Protein AF-R9MEB5-F1 (afdb_monomer_lite)

Radius of gyration: 12.75 Å; chains: 1; bounding box: 29×31×32 Å

Sequence (105 aa):
MLRESNRVEFKTTLNDKLEKEIVAFLNNHEGGVIYIGIDDAGHSVENPDMDSMQLKIADRIKNNILPSAVFQKDTCNITKCFVSPTGSYFCTTENLLSGAWTGIE

Secondary structure (DSSP, 8-state):
----BTTEEEESS--HHHHHHHHHHHTSTT-EEEEESB-TTSPBPP-TTHHHHHHHHHHHIIIII-TT-EE---S-SEEEEEE-TTS-EEEEEE-TTS-------

pLDDT: mean 73.43, std 13.03, range [31.3, 86.88]

Foldseek 3Di:
DDADDLAEEEEQADDPVVQVSQVSQLVDQARHKYKYQADNVGDGHDDPCQVVRLVVVVCCCCPPPAVQEDRDDDPARMKMWTRHNVSYIYIDGDHPVPPDPPDDD

Structure (mmCIF, N/CA/C/O backbone):
data_AF-R9MEB5-F1
#
_entry.id   AF-R9MEB5-F1
#
loop_
_atom_site.group_PDB
_atom_site.id
_atom_site.type_symbol
_atom_site.label_atom_id
_atom_site.label_alt_id
_atom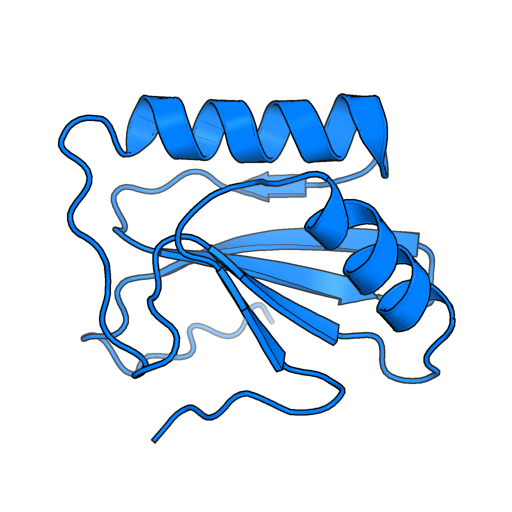_site.label_comp_id
_atom_site.label_asym_id
_atom_site.label_entity_id
_atom_site.label_seq_id
_atom_site.pdbx_PDB_ins_code
_atom_site.Cartn_x
_atom_site.Cartn_y
_atom_site.Cartn_z
_atom_site.occupancy
_atom_site.B_iso_or_equiv
_atom_site.auth_seq_id
_atom_site.auth_comp_id
_atom_site.auth_asym_id
_atom_site.auth_atom_id
_atom_site.pdbx_PDB_model_num
ATOM 1 N N . MET A 1 1 ? 6.631 -20.315 5.065 1.00 50.69 1 MET A N 1
ATOM 2 C CA . MET A 1 1 ? 5.962 -19.934 3.804 1.00 50.69 1 MET A CA 1
ATOM 3 C C . MET A 1 1 ? 4.938 -18.871 4.138 1.00 50.69 1 MET A C 1
ATOM 5 O O . MET A 1 1 ? 4.062 -19.146 4.948 1.00 50.69 1 MET A O 1
ATOM 9 N N . LEU A 1 2 ? 5.102 -17.670 3.591 1.00 62.66 2 LEU A N 1
ATOM 10 C CA . LEU A 1 2 ? 4.090 -16.617 3.645 1.00 62.66 2 LEU A CA 1
ATOM 11 C C . LEU A 1 2 ? 2.905 -17.062 2.772 1.00 62.66 2 LEU A C 1
ATOM 13 O O . LEU A 1 2 ? 3.115 -17.594 1.686 1.00 62.66 2 LEU A O 1
ATOM 17 N N . ARG A 1 3 ? 1.681 -16.936 3.283 1.00 65.94 3 ARG A N 1
ATOM 18 C CA . ARG A 1 3 ? 0.444 -17.252 2.560 1.00 65.94 3 ARG A CA 1
ATOM 19 C C . ARG A 1 3 ? -0.522 -16.096 2.737 1.00 65.94 3 ARG A C 1
ATOM 21 O O . ARG A 1 3 ? -0.555 -15.502 3.815 1.00 65.94 3 ARG A O 1
ATOM 28 N N . GLU A 1 4 ? -1.312 -15.834 1.705 1.00 72.69 4 GLU A N 1
ATOM 29 C CA . GLU A 1 4 ? -2.435 -14.912 1.812 1.00 72.69 4 GLU A CA 1
ATOM 30 C C . GLU A 1 4 ? -3.389 -15.371 2.917 1.00 72.69 4 GLU A C 1
ATOM 32 O O . GLU A 1 4 ? -3.549 -16.564 3.204 1.00 72.69 4 GLU A O 1
ATOM 37 N N . SER A 1 5 ? -3.964 -14.411 3.621 1.00 77.88 5 SER A N 1
ATOM 38 C CA . SER A 1 5 ? -4.864 -14.629 4.749 1.00 77.88 5 SER A CA 1
ATOM 39 C C . SER A 1 5 ? -5.746 -13.401 4.916 1.00 77.88 5 SER A C 1
ATOM 41 O O . SER A 1 5 ? -5.427 -12.336 4.409 1.00 77.88 5 SER A O 1
ATOM 43 N N . ASN A 1 6 ? -6.782 -13.483 5.752 1.00 78.31 6 ASN A N 1
ATOM 44 C CA . ASN A 1 6 ? -7.660 -12.340 6.067 1.00 78.31 6 ASN A CA 1
ATOM 45 C C . ASN A 1 6 ? -6.943 -11.112 6.680 1.00 78.31 6 ASN A C 1
ATOM 47 O O . ASN A 1 6 ? -7.593 -10.134 7.035 1.00 78.31 6 ASN A O 1
ATOM 51 N N . ARG A 1 7 ? -5.625 -11.186 6.891 1.00 82.12 7 ARG A N 1
ATOM 52 C CA . ARG A 1 7 ? -4.759 -10.122 7.417 1.00 82.12 7 ARG A CA 1
ATOM 53 C C . ARG A 1 7 ? -3.520 -9.883 6.552 1.00 82.12 7 ARG A C 1
ATOM 55 O O . ARG A 1 7 ? -2.700 -9.051 6.919 1.00 82.12 7 ARG A O 1
ATOM 62 N N . VAL A 1 8 ? -3.331 -10.661 5.487 1.00 84.62 8 VAL A N 1
ATOM 63 C CA . VAL A 1 8 ? -2.134 -10.651 4.644 1.00 84.62 8 VAL A CA 1
ATOM 64 C C . VAL A 1 8 ? -2.575 -10.751 3.194 1.00 84.62 8 VAL A C 1
ATOM 66 O O . VAL A 1 8 ? -3.057 -11.802 2.783 1.00 84.62 8 VAL A O 1
ATOM 69 N N . GLU A 1 9 ? -2.370 -9.680 2.440 1.00 85.75 9 GLU A N 1
ATOM 70 C CA . GLU A 1 9 ? -2.753 -9.595 1.030 1.00 85.75 9 GLU A CA 1
ATOM 71 C C . GLU A 1 9 ? -1.514 -9.458 0.144 1.00 85.75 9 GLU A C 1
ATOM 73 O O . GLU A 1 9 ? -0.623 -8.651 0.443 1.00 85.75 9 GLU A O 1
ATOM 78 N N . PHE A 1 10 ? -1.463 -10.212 -0.957 1.00 86.88 10 PHE A N 1
ATOM 79 C CA . PHE A 1 10 ? -0.384 -10.140 -1.936 1.00 86.88 10 PHE A CA 1
ATOM 80 C C . PHE A 1 10 ? -0.841 -9.427 -3.205 1.00 86.88 10 PHE A C 1
ATOM 82 O O . PHE A 1 10 ? -1.943 -9.615 -3.732 1.00 86.88 10 PHE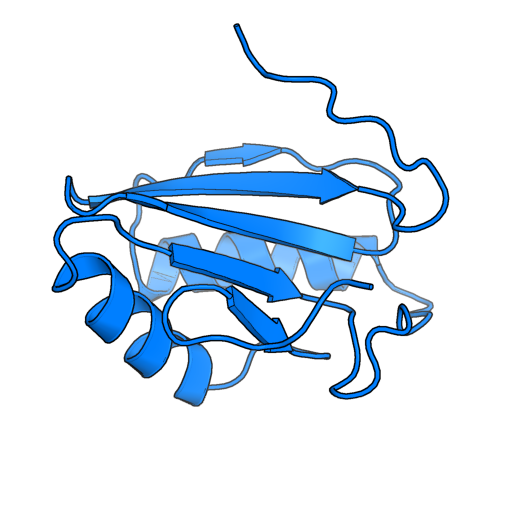 A O 1
ATOM 89 N N . LYS A 1 11 ? 0.009 -8.524 -3.692 1.00 83.94 11 LYS A N 1
ATOM 90 C CA . LYS A 1 11 ? -0.221 -7.775 -4.922 1.00 83.94 11 LYS A CA 1
ATOM 91 C C . LYS A 1 11 ? 1.086 -7.601 -5.673 1.00 83.94 11 LYS A C 1
ATOM 93 O O . LYS A 1 11 ? 2.083 -7.135 -5.134 1.00 83.94 11 LYS A O 1
ATOM 98 N N . THR A 1 12 ? 1.058 -7.851 -6.972 1.00 81.38 12 THR A N 1
ATOM 99 C CA . THR A 1 12 ? 2.189 -7.521 -7.849 1.00 81.38 12 THR A CA 1
ATOM 100 C C . THR A 1 12 ? 2.265 -6.017 -8.114 1.00 81.38 12 THR A C 1
ATOM 102 O O . THR A 1 12 ? 3.349 -5.458 -8.239 1.00 81.38 12 THR A O 1
ATOM 105 N N . THR A 1 13 ? 1.110 -5.346 -8.174 1.00 74.12 13 THR A N 1
ATOM 106 C CA . THR A 1 13 ? 0.965 -3.928 -8.526 1.00 74.12 13 THR A CA 1
ATOM 107 C C . THR A 1 13 ? -0.196 -3.277 -7.773 1.00 74.12 13 THR A C 1
ATOM 109 O O . THR A 1 13 ? -1.108 -3.950 -7.290 1.00 74.12 13 THR A O 1
ATOM 112 N N . LEU A 1 14 ? -0.180 -1.944 -7.697 1.00 72.69 14 LEU A N 1
ATOM 113 C CA . LEU A 1 14 ? -1.306 -1.159 -7.192 1.00 72.69 14 LEU A CA 1
ATOM 114 C C . LEU A 1 14 ? -2.494 -1.273 -8.149 1.00 72.69 14 LEU A C 1
ATOM 116 O O . LEU A 1 14 ? -2.366 -0.988 -9.340 1.00 72.69 14 LEU A O 1
ATOM 120 N N . ASN A 1 15 ? -3.661 -1.614 -7.619 1.00 77.38 15 ASN A N 1
ATOM 121 C CA . ASN A 1 15 ? -4.918 -1.595 -8.356 1.00 77.38 15 ASN A CA 1
ATOM 122 C C . ASN A 1 15 ? -6.035 -1.030 -7.472 1.00 77.38 15 ASN A C 1
ATOM 124 O O . ASN A 1 15 ? -5.877 -0.917 -6.260 1.00 77.38 15 ASN A O 1
ATOM 128 N N . ASP A 1 16 ? -7.185 -0.720 -8.063 1.00 75.75 16 ASP A N 1
ATOM 129 C CA . ASP A 1 16 ? -8.312 -0.136 -7.321 1.00 75.75 16 ASP A CA 1
ATOM 130 C C . ASP A 1 16 ? -8.962 -1.136 -6.337 1.00 75.75 16 ASP A C 1
ATOM 132 O O . ASP A 1 16 ? -9.789 -0.763 -5.508 1.00 75.75 16 ASP A O 1
ATOM 136 N N . LYS A 1 17 ? -8.584 -2.426 -6.384 1.00 79.94 17 LYS A N 1
ATOM 137 C CA . LYS A 1 17 ? -8.992 -3.402 -5.360 1.00 79.94 17 LYS A CA 1
ATOM 138 C C . LYS A 1 17 ? -8.241 -3.179 -4.046 1.00 79.94 17 LYS A C 1
ATOM 140 O O . LYS A 1 17 ? -8.822 -3.418 -2.997 1.00 79.94 17 LYS A O 1
ATOM 145 N N . LEU A 1 18 ? -7.013 -2.656 -4.096 1.00 79.06 18 LEU A N 1
ATOM 146 C CA . LEU A 1 18 ? -6.201 -2.332 -2.920 1.00 79.06 18 LEU A CA 1
ATOM 147 C C . LEU A 1 18 ? -6.947 -1.425 -1.934 1.00 79.06 18 LEU A C 1
ATOM 149 O O . LEU A 1 18 ? -6.888 -1.641 -0.730 1.00 79.06 18 LEU A O 1
ATOM 153 N N . GLU A 1 19 ? -7.671 -0.428 -2.444 1.00 79.50 19 GLU A N 1
ATOM 154 C CA . GLU A 1 19 ? -8.440 0.505 -1.616 1.00 79.50 19 GLU A CA 1
ATOM 155 C C . GLU A 1 19 ? -9.512 -0.231 -0.801 1.00 79.50 19 GLU A C 1
ATOM 157 O O . GLU A 1 19 ? -9.680 0.038 0.387 1.00 79.50 19 GLU A O 1
ATOM 162 N N . LYS A 1 20 ? -10.186 -1.222 -1.402 1.00 83.56 20 LYS A N 1
ATOM 163 C CA . LYS A 1 20 ? -11.190 -2.041 -0.706 1.00 83.56 20 LYS A CA 1
ATOM 164 C C . LYS A 1 20 ? -10.565 -2.905 0.381 1.00 83.56 20 LYS A C 1
ATOM 166 O O . LYS A 1 20 ? -11.125 -2.977 1.471 1.00 83.56 20 LYS A O 1
ATOM 171 N N . GLU A 1 21 ? -9.412 -3.506 0.102 1.00 85.62 21 GLU A N 1
ATOM 172 C CA . GLU A 1 21 ? -8.686 -4.315 1.088 1.00 85.62 21 GLU A CA 1
ATOM 173 C C . GLU A 1 21 ? -8.202 -3.457 2.261 1.00 85.62 21 GLU A C 1
ATOM 175 O O . GLU A 1 21 ? -8.379 -3.822 3.420 1.00 85.62 21 GLU A O 1
ATOM 180 N N . ILE A 1 22 ? -7.675 -2.258 1.994 1.00 80.19 22 ILE A N 1
ATOM 181 C CA . ILE A 1 22 ? -7.249 -1.343 3.059 1.00 80.19 22 ILE A CA 1
ATOM 182 C C . ILE A 1 22 ? -8.440 -0.900 3.909 1.00 80.19 22 ILE A C 1
ATOM 184 O O . ILE A 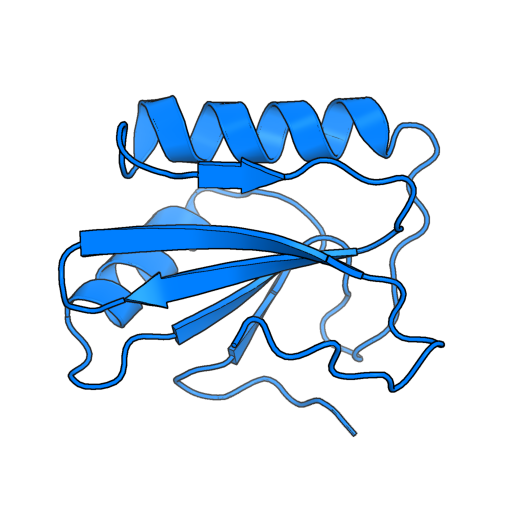1 22 ? -8.342 -0.902 5.134 1.00 80.19 22 ILE A O 1
ATOM 188 N N . VAL A 1 23 ? -9.585 -0.587 3.296 1.00 82.50 23 VAL A N 1
ATOM 189 C CA . VAL A 1 23 ? -10.820 -0.301 4.042 1.00 82.50 23 VAL A CA 1
ATOM 190 C C . VAL A 1 23 ? -11.250 -1.510 4.877 1.00 82.50 23 VAL A C 1
ATOM 192 O O . VAL A 1 23 ? -11.668 -1.335 6.021 1.00 82.50 23 VAL A O 1
ATOM 195 N N . ALA A 1 24 ? -11.124 -2.734 4.361 1.00 85.06 24 ALA A N 1
ATOM 196 C CA . ALA A 1 24 ? -11.412 -3.943 5.130 1.00 85.06 24 ALA A CA 1
ATOM 197 C C . ALA A 1 24 ? -10.475 -4.086 6.343 1.00 85.06 24 ALA A C 1
ATOM 199 O O . ALA A 1 24 ? -10.950 -4.364 7.443 1.00 85.06 24 ALA A O 1
ATOM 200 N N . PHE A 1 25 ? -9.176 -3.811 6.185 1.00 86.31 25 PHE A N 1
ATOM 201 C CA . PHE A 1 25 ? -8.210 -3.827 7.287 1.00 86.31 25 PHE A CA 1
ATOM 202 C C . PHE A 1 25 ? -8.449 -2.722 8.315 1.00 86.31 25 PHE A C 1
ATOM 204 O O . PHE A 1 25 ? -8.343 -2.985 9.508 1.00 86.31 25 PHE A O 1
ATOM 211 N N . LEU A 1 26 ? -8.832 -1.516 7.891 1.00 82.06 26 LEU A N 1
ATOM 212 C CA . LEU A 1 26 ? -9.202 -0.430 8.807 1.00 82.06 26 LEU A CA 1
ATOM 213 C C . LEU A 1 26 ? -10.423 -0.786 9.668 1.00 82.06 26 LEU A C 1
ATOM 215 O O . LEU A 1 26 ? -10.494 -0.388 10.826 1.00 82.06 26 LEU A O 1
ATOM 219 N N . ASN A 1 27 ? -11.368 -1.553 9.117 1.00 83.56 27 ASN A N 1
ATOM 220 C CA . ASN A 1 27 ? -12.536 -2.047 9.849 1.00 83.56 27 ASN A CA 1
ATOM 221 C C . ASN A 1 27 ? -12.250 -3.318 10.671 1.00 83.56 27 ASN A C 1
ATOM 223 O O . ASN A 1 27 ? -13.112 -3.767 11.426 1.00 83.56 27 ASN A O 1
ATOM 227 N N . ASN A 1 28 ? -11.066 -3.917 10.534 1.00 83.81 28 ASN A N 1
ATOM 228 C CA . ASN A 1 28 ? -10.669 -5.104 11.277 1.00 83.81 28 ASN A CA 1
ATOM 229 C C . ASN A 1 28 ? -9.967 -4.706 12.581 1.00 83.81 28 ASN A C 1
ATOM 231 O O . ASN A 1 28 ? -9.059 -3.886 12.566 1.00 83.81 28 ASN A O 1
ATOM 235 N N . HIS A 1 29 ? -10.316 -5.334 13.706 1.00 79.12 29 HIS A N 1
ATOM 236 C CA . HIS A 1 29 ? -9.764 -5.012 15.029 1.00 79.12 29 HIS A CA 1
ATOM 237 C C . HIS A 1 29 ? -8.237 -5.139 15.141 1.00 79.12 29 HIS A C 1
ATOM 239 O O . HIS A 1 29 ? -7.642 -4.519 16.018 1.00 79.12 29 HIS A O 1
ATOM 245 N N . GLU A 1 30 ? -7.607 -5.939 14.283 1.00 82.00 30 GLU A N 1
ATOM 246 C CA . GLU A 1 30 ? -6.156 -6.168 14.287 1.00 82.00 30 GLU A CA 1
ATOM 247 C C . GLU A 1 30 ? -5.433 -5.495 13.114 1.00 82.00 30 GLU A C 1
ATOM 249 O O . GLU A 1 30 ? -4.205 -5.545 13.053 1.00 82.00 30 GLU A O 1
ATOM 254 N N . GLY A 1 31 ? -6.163 -4.855 12.195 1.00 86.19 31 GLY A N 1
ATOM 255 C CA . GLY A 1 31 ? -5.576 -4.271 10.994 1.00 86.19 31 GLY A CA 1
ATOM 256 C C . GLY A 1 31 ? -5.217 -5.309 9.930 1.00 86.19 31 GLY A C 1
ATOM 257 O O . GLY A 1 31 ? -5.882 -6.341 9.785 1.00 86.19 31 GLY A O 1
ATOM 258 N N . GLY A 1 32 ? -4.154 -5.031 9.176 1.00 86.38 32 GLY A N 1
ATOM 259 C CA . GLY A 1 32 ? -3.655 -5.940 8.149 1.00 86.38 32 GLY A CA 1
ATOM 260 C C . GLY A 1 32 ? -2.323 -5.532 7.540 1.00 86.38 32 GLY A C 1
ATOM 261 O O . GLY A 1 32 ? -1.781 -4.461 7.809 1.00 86.38 32 GLY A O 1
ATOM 262 N N . VAL A 1 33 ? -1.787 -6.427 6.718 1.00 85.81 33 VAL A N 1
ATOM 263 C CA . VAL A 1 33 ? -0.511 -6.278 6.027 1.00 85.81 33 VAL A CA 1
ATOM 264 C C . VAL A 1 33 ? -0.723 -6.514 4.543 1.00 85.81 33 VAL A C 1
ATOM 266 O O . VAL A 1 33 ? -1.328 -7.504 4.141 1.00 85.81 33 VAL A O 1
ATOM 269 N N . ILE A 1 34 ? -0.175 -5.628 3.725 1.00 85.69 34 ILE A N 1
ATOM 270 C CA . ILE A 1 34 ? -0.197 -5.754 2.275 1.00 85.69 34 ILE A CA 1
ATOM 271 C C . ILE A 1 34 ? 1.232 -5.827 1.779 1.00 85.69 34 ILE A C 1
ATOM 273 O O . ILE A 1 34 ? 2.051 -4.972 2.108 1.00 85.69 34 ILE A O 1
ATOM 277 N N . TYR A 1 35 ? 1.519 -6.830 0.963 1.00 84.75 35 TYR A N 1
ATOM 278 C CA . TYR A 1 35 ? 2.790 -6.951 0.272 1.00 84.75 35 TYR A CA 1
ATOM 279 C C . TYR A 1 35 ? 2.596 -6.583 -1.193 1.00 84.75 35 TYR A C 1
ATOM 281 O O . TYR A 1 35 ? 1.748 -7.149 -1.882 1.00 84.75 35 TYR A O 1
ATOM 289 N N . ILE A 1 36 ? 3.389 -5.624 -1.660 1.00 83.06 36 ILE A N 1
ATOM 290 C CA . ILE A 1 36 ? 3.372 -5.113 -3.026 1.00 83.06 36 ILE A CA 1
ATOM 291 C C . ILE A 1 36 ? 4.695 -5.468 -3.703 1.00 83.06 36 ILE A C 1
ATOM 293 O O . ILE A 1 36 ? 5.764 -5.250 -3.132 1.00 83.06 36 ILE A O 1
ATOM 297 N N . GLY A 1 37 ? 4.621 -5.988 -4.927 1.00 81.19 37 GLY A N 1
ATOM 298 C CA . GLY A 1 37 ? 5.765 -6.549 -5.649 1.00 81.19 37 GLY A CA 1
ATOM 299 C C . GLY A 1 37 ? 5.942 -8.049 -5.411 1.00 81.19 37 GLY A C 1
ATOM 300 O O . GLY A 1 37 ? 7.028 -8.574 -5.630 1.00 81.19 37 GLY A O 1
ATOM 301 N N . ILE A 1 38 ? 4.891 -8.742 -4.961 1.00 83.06 38 ILE A N 1
ATOM 302 C CA . ILE A 1 38 ? 4.870 -10.196 -4.764 1.00 83.06 38 ILE A CA 1
ATOM 303 C C . ILE A 1 38 ? 3.693 -10.806 -5.541 1.00 83.06 38 ILE A C 1
ATOM 305 O O . ILE A 1 38 ? 2.631 -10.189 -5.636 1.00 83.06 38 ILE A O 1
ATOM 309 N N . ASP A 1 39 ? 3.891 -11.973 -6.148 1.00 82.25 39 ASP A N 1
ATOM 310 C CA . ASP 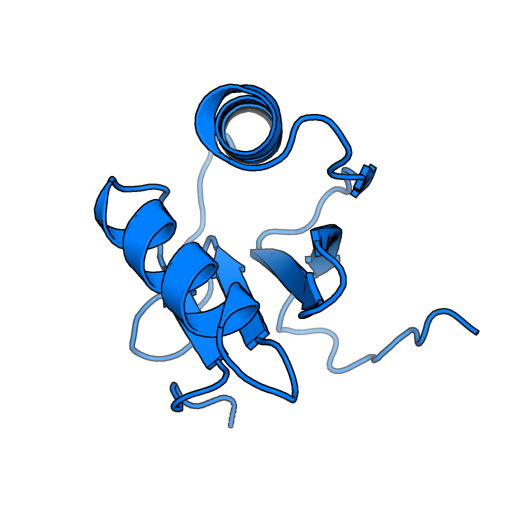A 1 39 ? 2.826 -12.731 -6.807 1.00 82.25 39 ASP A CA 1
ATOM 311 C C . ASP A 1 39 ? 1.999 -13.562 -5.806 1.00 82.25 39 ASP A C 1
ATOM 313 O O . ASP A 1 39 ? 2.371 -13.729 -4.642 1.00 82.25 39 ASP A O 1
ATOM 317 N N . ASP A 1 40 ? 0.876 -14.115 -6.270 1.00 79.00 40 ASP A N 1
ATOM 318 C CA . ASP A 1 40 ? -0.012 -14.960 -5.455 1.00 79.00 40 ASP A CA 1
ATOM 319 C C . ASP A 1 40 ? 0.683 -16.261 -4.985 1.00 79.00 40 ASP A C 1
ATOM 321 O O . ASP A 1 40 ? 0.234 -16.930 -4.053 1.00 79.00 40 ASP A O 1
ATOM 325 N N . ALA A 1 41 ? 1.804 -16.635 -5.616 1.00 77.81 41 ALA A N 1
ATOM 326 C CA . ALA A 1 41 ? 2.636 -17.770 -5.227 1.00 77.81 41 ALA A CA 1
ATOM 327 C C . ALA A 1 41 ? 3.695 -17.407 -4.163 1.00 77.81 41 ALA A C 1
ATOM 329 O O . ALA A 1 41 ? 4.369 -18.302 -3.645 1.00 77.81 41 ALA A O 1
ATOM 330 N N . GLY A 1 42 ? 3.814 -16.129 -3.789 1.00 74.38 42 GLY A N 1
ATOM 331 C CA . GLY A 1 42 ? 4.773 -15.635 -2.807 1.00 74.38 42 GLY A CA 1
ATOM 332 C C . GLY A 1 42 ? 6.160 -15.309 -3.375 1.00 74.38 42 GLY A C 1
ATOM 333 O O . GLY A 1 42 ? 7.113 -15.201 -2.603 1.00 74.38 42 GLY A O 1
ATOM 334 N N . HIS A 1 43 ? 6.308 -15.161 -4.692 1.00 76.75 43 HIS A N 1
ATOM 335 C CA . HIS A 1 43 ? 7.562 -14.773 -5.338 1.00 76.75 43 HIS A CA 1
ATOM 336 C C . HIS A 1 43 ? 7.619 -13.272 -5.600 1.00 76.75 43 HIS A C 1
ATOM 338 O O . HIS A 1 43 ? 6.648 -12.661 -6.044 1.00 76.75 43 HIS A O 1
ATOM 344 N N . SER A 1 44 ? 8.787 -12.672 -5.361 1.00 76.62 44 SER A N 1
ATOM 345 C CA . SER A 1 44 ? 9.026 -11.275 -5.711 1.00 76.62 44 SER A CA 1
ATOM 346 C C . SER A 1 44 ? 9.009 -11.092 -7.223 1.00 76.62 44 SER A C 1
ATOM 348 O O . SER A 1 44 ? 9.715 -11.802 -7.941 1.00 76.62 44 SER A O 1
ATOM 350 N N . VAL A 1 45 ? 8.263 -10.103 -7.694 1.00 77.94 45 VAL A N 1
ATOM 351 C CA . VAL A 1 45 ? 8.276 -9.702 -9.097 1.00 77.94 45 VAL A CA 1
ATOM 352 C C . VAL A 1 45 ? 9.406 -8.703 -9.296 1.00 77.94 45 VAL A C 1
ATOM 354 O O . VAL A 1 45 ? 9.398 -7.626 -8.702 1.00 77.94 45 VAL A O 1
ATOM 357 N N . GLU A 1 46 ? 10.382 -9.047 -10.135 1.00 67.69 46 GLU A N 1
ATOM 358 C CA . GLU A 1 46 ? 11.426 -8.100 -10.520 1.00 67.69 46 GLU A CA 1
ATOM 359 C C . GLU A 1 46 ? 10.829 -7.024 -11.427 1.00 67.69 46 GLU A C 1
ATOM 361 O O . GLU A 1 46 ? 10.336 -7.305 -12.522 1.00 67.69 46 GLU A O 1
ATOM 366 N N . ASN A 1 47 ? 10.858 -5.780 -10.956 1.00 69.19 47 ASN A N 1
ATOM 367 C CA . ASN A 1 47 ? 10.448 -4.626 -11.736 1.00 69.19 47 ASN A CA 1
ATOM 368 C C . ASN A 1 47 ? 11.693 -3.792 -12.079 1.00 69.19 47 ASN A C 1
ATOM 370 O O . ASN A 1 47 ? 12.380 -3.354 -11.157 1.00 69.19 47 ASN A O 1
ATOM 374 N N . PRO A 1 48 ? 12.001 -3.537 -13.364 1.00 67.94 48 PRO A N 1
ATOM 375 C CA . PRO A 1 48 ? 13.160 -2.725 -13.746 1.00 67.94 48 PRO A CA 1
ATOM 376 C C . PRO A 1 48 ? 13.123 -1.297 -13.174 1.00 67.94 48 PRO A C 1
ATOM 378 O O . PRO A 1 48 ? 14.175 -0.696 -12.990 1.00 67.94 48 PRO A O 1
ATOM 381 N N . ASP A 1 49 ? 11.936 -0.782 -12.830 1.00 74.88 49 ASP A N 1
ATOM 382 C CA . ASP A 1 49 ? 11.731 0.553 -12.257 1.00 74.88 49 ASP A CA 1
ATOM 383 C C . ASP A 1 49 ? 11.148 0.490 -10.829 1.00 74.88 49 ASP A C 1
ATOM 385 O O . ASP A 1 49 ? 10.118 1.108 -10.522 1.00 74.88 49 ASP A O 1
ATOM 389 N N . MET A 1 50 ? 11.806 -0.259 -9.935 1.00 72.94 50 MET A N 1
ATOM 390 C CA . MET A 1 50 ? 11.423 -0.383 -8.517 1.00 72.94 50 MET A CA 1
ATOM 391 C C . MET A 1 50 ? 11.196 0.974 -7.835 1.00 72.94 50 MET A C 1
ATOM 393 O O . MET A 1 50 ? 10.174 1.167 -7.174 1.00 72.94 50 MET A O 1
ATOM 397 N N . ASP A 1 51 ? 12.095 1.939 -8.043 1.00 76.06 51 ASP A N 1
ATOM 398 C CA . ASP A 1 51 ? 11.983 3.288 -7.482 1.00 76.06 51 ASP A CA 1
ATOM 399 C C . ASP A 1 51 ? 10.692 4.001 -7.910 1.00 76.06 51 ASP A C 1
ATOM 401 O O . ASP A 1 51 ? 10.024 4.642 -7.095 1.00 76.06 51 ASP A O 1
ATOM 405 N N . SER A 1 52 ? 10.328 3.891 -9.192 1.00 80.44 52 SER A N 1
ATOM 406 C CA . SER A 1 52 ? 9.106 4.497 -9.733 1.00 80.44 52 SER A CA 1
ATOM 407 C C . SER A 1 52 ? 7.866 3.820 -9.160 1.00 80.44 52 SER A C 1
ATOM 409 O O . SER A 1 52 ? 6.885 4.486 -8.827 1.00 80.44 52 SER A O 1
ATOM 411 N N . MET A 1 53 ? 7.909 2.495 -9.012 1.00 79.12 53 MET A N 1
ATOM 412 C CA . MET A 1 53 ? 6.823 1.733 -8.408 1.00 79.12 53 MET A CA 1
ATOM 413 C C . MET A 1 53 ? 6.609 2.137 -6.948 1.00 79.12 53 MET A C 1
ATOM 415 O O . MET A 1 53 ? 5.488 2.473 -6.582 1.00 79.12 53 MET A O 1
ATOM 419 N N . GLN A 1 54 ? 7.668 2.188 -6.139 1.00 76.62 54 GLN A N 1
ATOM 420 C CA . GLN A 1 54 ? 7.612 2.624 -4.740 1.00 76.62 54 GLN A CA 1
ATOM 421 C C . GLN A 1 54 ? 7.061 4.048 -4.596 1.00 76.62 54 GLN A C 1
ATOM 423 O O . GLN A 1 54 ? 6.195 4.294 -3.759 1.00 76.62 54 GLN A O 1
ATOM 428 N N . LEU A 1 55 ? 7.497 4.980 -5.450 1.00 80.25 55 LEU A N 1
ATOM 429 C CA . LEU A 1 55 ? 6.964 6.345 -5.463 1.00 80.25 55 LEU A CA 1
ATOM 430 C C . LEU A 1 55 ? 5.473 6.377 -5.811 1.00 80.25 55 LEU A C 1
ATOM 432 O O . LEU A 1 55 ? 4.710 7.070 -5.144 1.00 80.25 55 LEU A O 1
ATOM 436 N N . LYS A 1 56 ? 5.036 5.598 -6.808 1.00 81.88 56 LYS A N 1
ATOM 437 C CA . LYS A 1 56 ? 3.611 5.470 -7.154 1.00 81.88 56 LYS A CA 1
ATOM 438 C C . LYS A 1 56 ? 2.798 4.860 -6.013 1.00 81.88 56 LYS A C 1
ATOM 440 O O . LYS A 1 56 ? 1.656 5.266 -5.822 1.00 81.88 56 LYS A O 1
ATOM 445 N N . ILE A 1 57 ? 3.371 3.908 -5.270 1.00 78.88 57 ILE A N 1
ATOM 446 C CA . ILE A 1 57 ? 2.750 3.299 -4.084 1.00 78.88 57 ILE A CA 1
ATOM 447 C C . ILE A 1 57 ? 2.525 4.381 -3.036 1.00 78.88 57 ILE A C 1
ATOM 449 O O . ILE A 1 57 ? 1.379 4.635 -2.663 1.00 78.88 57 ILE A O 1
ATOM 453 N N . ALA A 1 58 ? 3.596 5.061 -2.632 1.00 77.12 58 ALA A N 1
ATOM 454 C CA . ALA A 1 58 ? 3.542 6.130 -1.645 1.00 77.12 58 ALA A CA 1
ATOM 455 C C . ALA A 1 58 ? 2.535 7.224 -2.034 1.00 77.12 58 ALA A C 1
ATOM 457 O O . ALA A 1 58 ? 1.709 7.625 -1.214 1.00 77.12 58 ALA A O 1
ATOM 458 N N . ASP A 1 59 ? 2.573 7.666 -3.293 1.00 82.06 59 ASP A N 1
ATOM 459 C CA . ASP A 1 59 ? 1.693 8.709 -3.816 1.00 82.06 59 ASP A CA 1
ATOM 460 C C . ASP A 1 59 ? 0.221 8.277 -3.811 1.00 82.06 59 ASP A C 1
ATOM 462 O O . ASP A 1 59 ? -0.623 8.991 -3.271 1.00 82.06 59 ASP A O 1
ATOM 466 N N . ARG A 1 60 ? -0.097 7.074 -4.311 1.00 80.06 60 ARG A N 1
ATOM 467 C CA . ARG A 1 60 ? -1.473 6.551 -4.303 1.00 80.06 60 ARG A CA 1
ATOM 468 C C . ARG A 1 60 ? -2.028 6.415 -2.897 1.00 80.06 60 ARG A C 1
ATOM 470 O O . ARG A 1 60 ? -3.163 6.806 -2.666 1.00 80.06 60 ARG A O 1
ATOM 477 N N . ILE A 1 61 ? -1.261 5.880 -1.954 1.00 76.94 61 ILE A N 1
ATOM 478 C CA . ILE A 1 61 ? -1.747 5.721 -0.579 1.00 76.94 61 ILE A CA 1
ATOM 479 C C . ILE A 1 61 ? -1.999 7.090 0.047 1.00 76.94 61 ILE A C 1
ATOM 481 O O . ILE A 1 61 ? -3.049 7.305 0.650 1.00 76.94 61 ILE A O 1
ATOM 485 N N . LYS A 1 62 ? -1.063 8.027 -0.127 1.00 77.75 62 LYS A N 1
ATOM 486 C CA . LYS A 1 62 ? -1.177 9.372 0.432 1.00 77.75 62 LYS A CA 1
ATOM 487 C C . LYS A 1 62 ? -2.353 10.152 -0.162 1.00 77.75 62 LYS A C 1
ATOM 489 O O . LYS A 1 62 ? -3.053 10.836 0.578 1.00 77.75 62 LYS A O 1
ATOM 494 N N . ASN A 1 63 ? -2.565 10.052 -1.473 1.00 80.25 63 ASN A N 1
ATOM 495 C CA . ASN A 1 63 ? -3.587 10.823 -2.182 1.00 80.25 63 ASN A CA 1
ATOM 496 C C . ASN A 1 63 ? -4.977 10.168 -2.156 1.00 80.25 63 ASN A C 1
ATOM 498 O O . ASN A 1 63 ? -5.967 10.890 -2.068 1.00 80.25 63 ASN A O 1
ATOM 502 N N . ASN A 1 64 ? -5.070 8.834 -2.207 1.00 75.12 64 ASN A N 1
ATOM 503 C CA . ASN A 1 64 ? -6.356 8.131 -2.308 1.00 75.12 64 ASN A CA 1
ATOM 504 C C . ASN A 1 64 ? -6.859 7.554 -0.981 1.00 75.12 64 ASN A C 1
ATOM 506 O O . ASN A 1 64 ? -8.058 7.325 -0.855 1.00 75.12 64 ASN A O 1
ATOM 510 N N . ILE A 1 65 ? -5.979 7.272 -0.012 1.00 73.25 65 ILE A N 1
ATOM 511 C CA . ILE A 1 65 ? -6.346 6.475 1.169 1.00 73.25 65 ILE A CA 1
ATOM 512 C C . ILE A 1 65 ? -6.148 7.258 2.462 1.00 73.25 65 ILE A C 1
ATOM 514 O O . ILE A 1 65 ? -7.119 7.597 3.134 1.00 73.25 65 ILE A O 1
ATOM 518 N N . LEU A 1 66 ? -4.896 7.527 2.831 1.00 71.62 66 LEU A N 1
ATOM 519 C CA . LEU A 1 66 ? -4.533 8.134 4.107 1.00 71.62 66 LEU A CA 1
ATOM 520 C C . LEU A 1 66 ? -3.383 9.130 3.900 1.00 71.62 66 LEU A C 1
ATOM 522 O O . LEU A 1 66 ? -2.234 8.714 3.732 1.00 71.62 66 LEU A O 1
ATOM 526 N N . PRO A 1 67 ? -3.640 10.449 3.979 1.00 63.59 67 PRO A N 1
ATOM 527 C CA . PRO A 1 67 ? -2.604 11.467 3.794 1.00 63.59 67 PRO A CA 1
ATOM 528 C C . PRO A 1 67 ? -1.539 11.470 4.903 1.00 63.59 67 PRO A C 1
AT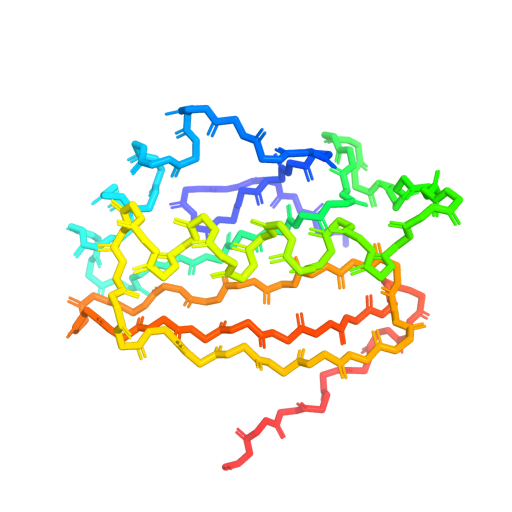OM 530 O O . PRO A 1 67 ? -0.487 12.087 4.738 1.00 63.59 67 PRO A O 1
ATOM 533 N N . SER A 1 68 ? -1.795 10.775 6.018 1.00 66.12 68 SER A N 1
ATOM 534 C CA . SER A 1 68 ? -0.881 10.566 7.149 1.00 66.12 68 SER A CA 1
ATOM 535 C C . SER A 1 68 ? 0.018 9.329 7.010 1.00 66.12 68 SER A C 1
ATOM 537 O O . SER A 1 68 ? 0.746 9.004 7.947 1.00 66.12 68 SER A O 1
ATOM 539 N N . ALA A 1 69 ? -0.024 8.626 5.874 1.00 67.94 69 ALA A N 1
ATOM 540 C CA . ALA A 1 69 ? 0.816 7.460 5.627 1.00 67.94 69 ALA A CA 1
ATOM 541 C C . ALA A 1 69 ? 2.311 7.817 5.640 1.00 67.94 69 ALA A C 1
ATOM 543 O O . ALA A 1 69 ? 2.753 8.737 4.945 1.00 67.94 69 ALA A O 1
ATOM 544 N N . VAL A 1 70 ? 3.098 7.050 6.399 1.00 72.69 70 VAL A N 1
ATOM 545 C CA . VAL A 1 70 ? 4.562 7.151 6.405 1.00 72.69 70 VAL A CA 1
ATOM 546 C C . VAL A 1 70 ? 5.125 6.084 5.476 1.00 72.69 70 VAL A C 1
ATOM 548 O O . VAL A 1 70 ? 4.837 4.894 5.624 1.00 72.69 70 VAL A O 1
ATOM 551 N N . PHE A 1 71 ? 5.926 6.521 4.508 1.00 69.75 71 PHE A N 1
ATOM 552 C CA . PHE A 1 71 ? 6.583 5.649 3.544 1.00 69.75 71 PHE A CA 1
ATOM 553 C C . PHE A 1 71 ? 8.094 5.801 3.665 1.00 69.75 71 PHE A C 1
ATOM 555 O O . PHE A 1 71 ? 8.621 6.895 3.450 1.00 69.75 71 PHE A O 1
ATOM 562 N N . GLN A 1 72 ? 8.784 4.708 3.983 1.00 71.06 72 GLN A N 1
ATOM 563 C CA . GLN A 1 72 ? 10.239 4.658 3.949 1.00 71.06 72 GLN A CA 1
ATOM 564 C C . GLN A 1 72 ? 10.694 3.897 2.707 1.00 71.06 72 GLN A C 1
ATOM 566 O O . GLN A 1 72 ? 10.280 2.766 2.462 1.00 71.06 72 GLN A O 1
ATOM 571 N N . LYS A 1 73 ? 11.501 4.571 1.889 1.00 67.12 73 LYS A N 1
ATOM 572 C CA . LYS A 1 73 ? 11.992 4.059 0.615 1.00 67.12 73 LYS A CA 1
ATOM 573 C C . LYS A 1 73 ? 13.381 3.450 0.801 1.00 67.12 73 LYS A C 1
ATOM 575 O O . LYS A 1 73 ? 14.295 4.196 1.143 1.00 67.12 73 LYS A O 1
ATOM 580 N N . ASP A 1 74 ? 13.551 2.171 0.465 1.00 66.00 74 ASP A N 1
ATOM 581 C CA . ASP A 1 74 ? 14.864 1.521 0.342 1.00 66.00 74 ASP A CA 1
ATOM 582 C C . ASP A 1 74 ? 14.996 0.733 -0.974 1.00 66.00 74 ASP A C 1
ATOM 584 O O . ASP A 1 74 ? 14.036 0.526 -1.717 1.00 66.00 74 ASP A O 1
ATOM 588 N N . THR A 1 75 ? 16.211 0.261 -1.264 1.00 66.38 75 THR A N 1
ATOM 589 C CA . THR A 1 75 ? 16.603 -0.525 -2.454 1.00 66.38 75 THR A CA 1
ATOM 590 C C . THR A 1 75 ? 16.104 -1.980 -2.444 1.00 66.38 75 THR A C 1
ATOM 592 O O . THR A 1 75 ? 16.807 -2.889 -2.883 1.00 66.38 75 THR A O 1
ATOM 595 N N . CYS A 1 76 ? 14.909 -2.235 -1.913 1.00 67.56 76 CYS A N 1
ATOM 596 C CA . CYS A 1 76 ? 14.332 -3.575 -1.821 1.00 67.56 76 CYS A CA 1
ATOM 597 C C . CYS A 1 76 ? 13.226 -3.812 -2.856 1.00 67.56 76 CYS A C 1
ATOM 599 O O . CYS A 1 76 ? 12.462 -2.903 -3.176 1.00 67.56 76 CYS A O 1
ATOM 601 N N . ASN A 1 77 ? 13.098 -5.063 -3.312 1.00 70.25 77 ASN A N 1
ATOM 602 C CA . ASN A 1 77 ? 12.173 -5.458 -4.384 1.00 70.25 77 ASN A CA 1
ATOM 603 C C . ASN A 1 77 ? 10.700 -5.527 -3.948 1.00 70.25 77 ASN A C 1
ATOM 605 O O . ASN A 1 77 ? 9.811 -5.638 -4.788 1.00 70.25 77 ASN A O 1
ATOM 609 N N . ILE A 1 78 ? 10.420 -5.487 -2.644 1.00 74.62 78 ILE A N 1
ATOM 610 C CA . ILE A 1 78 ? 9.072 -5.680 -2.103 1.00 74.62 78 ILE A CA 1
ATOM 611 C C . ILE A 1 78 ? 8.770 -4.551 -1.140 1.00 74.62 78 ILE A C 1
ATOM 613 O O . ILE A 1 78 ? 9.615 -4.138 -0.351 1.00 74.62 78 ILE A O 1
ATOM 617 N N . THR A 1 79 ? 7.544 -4.051 -1.207 1.00 80.00 79 THR A N 1
ATOM 618 C CA . THR A 1 79 ? 7.022 -3.064 -0.267 1.00 80.00 79 THR A CA 1
ATOM 619 C C . THR A 1 79 ? 5.998 -3.746 0.625 1.00 80.00 79 THR A C 1
ATOM 621 O O . THR A 1 79 ? 4.976 -4.222 0.140 1.00 80.00 79 THR A O 1
ATOM 624 N N . LYS A 1 80 ? 6.257 -3.794 1.927 1.00 84.12 80 LYS A N 1
ATOM 625 C CA . LYS A 1 80 ? 5.312 -4.250 2.941 1.00 84.12 80 LYS A CA 1
ATOM 626 C C . LYS A 1 80 ? 4.653 -3.045 3.573 1.00 84.12 80 LYS A C 1
ATOM 628 O O . LYS A 1 80 ? 5.331 -2.139 4.036 1.00 84.12 80 LYS A O 1
ATOM 633 N N . CYS A 1 81 ? 3.338 -3.064 3.652 1.00 81.38 81 CYS A N 1
ATOM 634 C CA . CYS A 1 81 ? 2.565 -1.984 4.218 1.00 81.38 81 CYS A CA 1
ATOM 635 C C . CYS A 1 81 ? 1.643 -2.493 5.315 1.00 81.38 81 CYS A C 1
ATOM 637 O O . CYS A 1 81 ? 0.817 -3.373 5.091 1.00 81.38 81 CYS A O 1
ATOM 639 N N . PHE A 1 82 ? 1.803 -1.936 6.506 1.00 83.56 82 PHE A N 1
ATOM 640 C CA . PHE A 1 82 ? 0.983 -2.191 7.671 1.00 83.56 82 PHE A CA 1
ATOM 641 C C . PHE A 1 82 ? -0.154 -1.174 7.746 1.00 83.56 82 PHE A C 1
ATOM 643 O O . PHE A 1 82 ? 0.069 0.038 7.689 1.00 83.56 82 PHE A O 1
ATOM 650 N N . VAL A 1 83 ? -1.366 -1.686 7.915 1.00 83.31 83 VAL A N 1
ATOM 651 C CA . VAL A 1 83 ? -2.589 -0.918 8.125 1.00 83.31 83 VAL A CA 1
ATOM 652 C C . VAL A 1 83 ? -3.034 -1.148 9.560 1.00 83.31 83 VAL A C 1
ATOM 654 O O . VAL A 1 83 ? -3.407 -2.261 9.921 1.00 83.31 83 VAL A O 1
ATOM 657 N N . SER A 1 84 ? -3.009 -0.098 10.375 1.00 80.19 84 SER A N 1
ATOM 658 C CA . SER A 1 84 ? -3.544 -0.124 11.735 1.00 80.19 84 SER A CA 1
ATOM 659 C C . SER A 1 84 ? -5.029 0.254 11.736 1.00 80.19 84 SER A C 1
ATOM 661 O O . SER A 1 84 ? -5.397 1.222 11.063 1.00 80.19 84 SER A O 1
ATOM 663 N N . PRO A 1 85 ? -5.874 -0.383 12.567 1.00 79.38 85 PRO A N 1
ATOM 664 C CA . PRO A 1 85 ? -7.270 0.028 12.763 1.00 79.38 85 PRO A CA 1
ATOM 665 C C . PRO A 1 85 ? -7.418 1.461 13.288 1.00 79.38 85 PRO A C 1
ATOM 667 O O . PRO A 1 85 ? -8.464 2.082 13.137 1.00 79.38 85 PRO A O 1
ATOM 670 N N . THR A 1 86 ? -6.362 2.026 13.877 1.00 79.50 86 THR A N 1
ATOM 671 C CA . THR A 1 86 ? -6.331 3.421 14.339 1.00 79.50 86 THR A CA 1
ATOM 672 C C . THR A 1 86 ? -6.237 4.443 13.199 1.00 79.50 86 THR A C 1
ATOM 674 O O . THR A 1 86 ? -6.123 5.637 13.468 1.00 79.50 86 THR A O 1
ATOM 677 N N . GLY A 1 87 ? -6.238 4.006 11.932 1.00 71.06 87 GLY A N 1
ATOM 678 C CA . GLY A 1 87 ? -6.035 4.878 10.771 1.00 71.06 87 GLY A CA 1
ATOM 679 C C . GLY A 1 87 ? -4.568 5.233 10.526 1.00 71.06 87 GLY A C 1
ATOM 680 O O . GLY A 1 87 ? -4.265 6.170 9.789 1.00 71.06 87 GLY A O 1
ATOM 681 N N . SER A 1 88 ? -3.643 4.510 11.157 1.00 75.38 88 SER A N 1
ATOM 682 C CA . SER A 1 88 ? -2.210 4.652 10.906 1.00 75.38 88 SER A CA 1
ATOM 683 C C . SER A 1 88 ? -1.786 3.701 9.797 1.00 75.38 88 SER A C 1
ATOM 685 O O . SER A 1 88 ? -2.237 2.558 9.738 1.00 75.38 88 SER A O 1
ATOM 687 N N . TYR A 1 89 ? -0.897 4.172 8.931 1.00 77.00 89 TYR A N 1
ATOM 688 C CA . TYR A 1 89 ? -0.410 3.399 7.804 1.00 77.00 89 TYR A CA 1
ATOM 689 C C . TYR A 1 89 ? 1.105 3.551 7.687 1.00 77.00 89 TYR A C 1
ATOM 691 O O . TYR A 1 89 ? 1.620 4.673 7.688 1.00 77.00 89 TYR A O 1
ATOM 699 N N . PHE A 1 90 ? 1.808 2.426 7.589 1.00 78.44 90 PHE A N 1
ATOM 700 C CA . PHE A 1 90 ? 3.265 2.385 7.605 1.00 78.44 90 PHE A CA 1
ATOM 701 C C . PHE A 1 90 ? 3.792 1.407 6.557 1.00 78.44 90 PHE A C 1
ATOM 703 O O . PHE A 1 90 ? 3.477 0.224 6.636 1.00 78.44 90 PHE A O 1
ATOM 710 N N . CYS A 1 91 ? 4.593 1.872 5.594 1.00 76.19 91 CYS A N 1
ATOM 711 C CA . CYS A 1 91 ? 5.277 0.976 4.655 1.00 76.19 91 CYS A CA 1
ATOM 712 C C . CYS A 1 91 ? 6.780 0.907 4.902 1.00 76.19 91 CYS A C 1
ATOM 714 O O . CYS A 1 91 ? 7.447 1.936 5.020 1.00 76.19 91 CYS A O 1
ATOM 716 N N . THR A 1 92 ? 7.298 -0.315 4.842 1.00 76.38 92 THR A N 1
ATOM 717 C CA . THR A 1 92 ? 8.719 -0.648 4.765 1.00 76.38 92 THR A CA 1
ATOM 718 C C . THR A 1 92 ? 9.003 -1.355 3.456 1.00 76.38 92 THR A C 1
ATOM 720 O O . THR A 1 92 ? 8.125 -1.996 2.877 1.00 76.38 92 THR A O 1
ATOM 723 N N . THR A 1 93 ? 10.244 -1.301 2.997 1.00 72.50 93 THR A N 1
ATOM 724 C CA . THR A 1 93 ? 10.667 -2.106 1.853 1.00 72.50 93 THR A CA 1
ATOM 725 C C . THR A 1 93 ? 11.595 -3.213 2.338 1.00 72.50 93 THR A C 1
ATOM 727 O O . THR A 1 93 ? 12.457 -2.979 3.178 1.00 72.50 93 THR A O 1
ATOM 730 N N . GLU A 1 94 ? 11.374 -4.445 1.884 1.00 69.38 94 GLU A N 1
ATOM 731 C CA . GLU A 1 94 ? 12.143 -5.615 2.318 1.00 69.38 94 GLU A CA 1
ATOM 732 C C . GLU A 1 94 ? 12.460 -6.543 1.142 1.00 69.38 94 GLU A C 1
ATOM 734 O O . GLU A 1 94 ? 11.749 -6.580 0.140 1.00 69.38 94 GLU A O 1
ATOM 739 N N . ASN A 1 95 ? 13.553 -7.294 1.245 1.00 62.28 95 ASN A N 1
ATOM 740 C CA . ASN A 1 95 ? 13.827 -8.396 0.330 1.00 62.28 95 ASN A CA 1
ATOM 741 C C . ASN A 1 95 ? 13.340 -9.684 0.996 1.00 62.28 95 ASN A C 1
ATOM 743 O O . ASN A 1 95 ? 13.865 -10.049 2.045 1.00 62.28 95 ASN A O 1
ATOM 747 N N . LEU A 1 96 ? 12.395 -10.408 0.374 1.00 56.16 96 LEU A N 1
ATOM 748 C CA . LEU A 1 96 ? 11.853 -11.664 0.933 1.00 56.16 96 LEU A CA 1
ATOM 749 C C . LEU A 1 96 ? 12.949 -12.701 1.258 1.00 56.16 96 LEU A C 1
ATOM 751 O O . LEU A 1 96 ? 12.730 -13.613 2.051 1.00 56.16 96 LEU A O 1
ATOM 755 N N . LEU A 1 97 ? 14.127 -12.559 0.641 1.00 46.41 97 LEU A N 1
ATOM 756 C CA . LEU A 1 97 ? 15.293 -13.418 0.835 1.00 46.41 97 LEU A CA 1
ATOM 757 C C . LEU A 1 97 ? 15.992 -13.241 2.192 1.00 46.41 97 LEU A C 1
ATOM 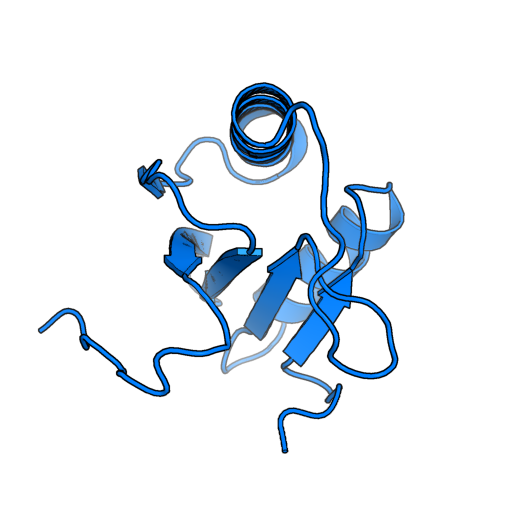759 O O . LEU A 1 97 ? 16.770 -14.116 2.562 1.00 46.41 97 LEU A O 1
ATOM 763 N N . SER A 1 98 ? 15.766 -12.152 2.937 1.00 43.28 98 SER A N 1
ATOM 764 C CA . SER A 1 98 ? 16.548 -11.901 4.156 1.00 43.28 98 SER A CA 1
ATOM 765 C C . SER A 1 98 ? 15.992 -12.574 5.409 1.00 43.28 98 SER A C 1
ATOM 767 O O . SER A 1 98 ? 16.752 -12.753 6.356 1.00 43.28 98 SER A O 1
ATOM 769 N N . GLY A 1 99 ? 14.705 -12.949 5.463 1.00 41.94 99 GLY A N 1
ATOM 770 C CA . GLY A 1 99 ? 14.098 -13.573 6.654 1.00 41.94 99 GLY A CA 1
ATOM 771 C C . GLY A 1 99 ? 14.274 -12.778 7.963 1.00 41.94 99 GLY A C 1
ATOM 772 O O . GLY A 1 99 ? 13.968 -13.286 9.042 1.00 41.94 99 GLY A O 1
ATOM 773 N N . ALA A 1 100 ? 14.774 -11.546 7.882 1.00 34.03 100 ALA A N 1
ATOM 774 C CA . ALA A 1 100 ? 15.195 -10.748 9.011 1.00 34.03 100 ALA A CA 1
ATOM 775 C C . ALA A 1 100 ? 14.100 -9.730 9.291 1.00 34.03 100 ALA A C 1
ATOM 777 O O . ALA A 1 100 ? 14.017 -8.678 8.661 1.00 34.03 100 ALA A O 1
ATOM 778 N N . TRP A 1 101 ? 13.254 -10.063 10.260 1.00 37.88 101 TRP A N 1
ATOM 779 C CA . TRP A 1 101 ? 12.461 -9.075 10.969 1.00 37.88 101 TRP A CA 1
ATOM 780 C C . TRP A 1 101 ? 13.428 -8.133 11.691 1.00 37.88 101 TRP A C 1
ATOM 782 O O . TRP A 1 101 ? 13.813 -8.390 12.829 1.00 37.88 101 TRP A O 1
ATOM 792 N N . THR A 1 102 ? 13.838 -7.038 11.055 1.00 35.28 102 THR A N 1
ATOM 793 C CA . THR A 1 102 ? 14.285 -5.870 11.815 1.00 35.28 102 THR A CA 1
ATOM 794 C C . THR A 1 102 ? 13.020 -5.213 12.334 1.00 35.28 102 THR A C 1
ATOM 796 O O . THR A 1 102 ? 12.426 -4.351 11.687 1.00 35.28 102 THR A O 1
ATOM 799 N N . GLY A 1 103 ? 12.541 -5.755 13.457 1.00 32.59 103 GLY A N 1
ATOM 800 C CA . GLY A 1 103 ? 11.500 -5.140 14.254 1.00 32.59 103 GLY A CA 1
ATOM 801 C C . GLY A 1 103 ? 11.892 -3.697 14.523 1.00 32.59 103 GLY A C 1
ATOM 802 O O . GLY A 1 103 ? 13.010 -3.413 14.948 1.00 32.59 103 GLY A O 1
ATOM 803 N N . ILE A 1 104 ? 10.977 -2.799 14.206 1.00 31.30 104 ILE A N 1
ATOM 804 C CA . ILE A 1 104 ? 10.982 -1.472 14.791 1.00 31.30 104 ILE A CA 1
ATOM 805 C C . ILE A 1 104 ? 10.588 -1.706 16.251 1.00 31.30 104 ILE A C 1
ATOM 807 O O . ILE A 1 104 ? 9.469 -2.157 16.510 1.00 31.30 104 ILE A O 1
ATOM 811 N N . GLU A 1 105 ? 11.551 -1.528 17.157 1.00 32.47 105 GLU A N 1
ATOM 812 C CA . GLU A 1 105 ? 11.272 -1.195 18.561 1.00 32.47 105 GLU A CA 1
ATOM 813 C C . GLU A 1 105 ? 10.590 0.175 18.649 1.00 32.47 105 GLU A C 1
ATOM 815 O O . GLU A 1 105 ? 10.971 1.081 17.867 1.00 32.47 105 GLU A O 1
#